Protein AF-A0A819L1Z7-F1 (afdb_monomer)

Secondary structure (DSSP, 8-state):
-HHHHHHHHHHHHHHHHHHHHHHHHHHS-TTT--TTS-S-SSTT-----EEEEETTEEEEE---SSS---GGGTTT-------TT-

Sequence (86 aa):
MFLIILLIWSFIKGIVCDVEMNLTHPLLNPIVYDKSIRSALNHRDVTNVSFDLSLAQLTDIWRDPKLRWNPLDWDNVSLLPIKYDK

Radius of gyration: 17.21 Å; Cα contacts (8 Å, |Δi|>4): 50; chains: 1; bounding box: 37×25×53 Å

Structure (mmCIF, N/CA/C/O backbone):
data_AF-A0A819L1Z7-F1
#
_entry.id   AF-A0A819L1Z7-F1
#
loop_
_atom_site.group_PDB
_atom_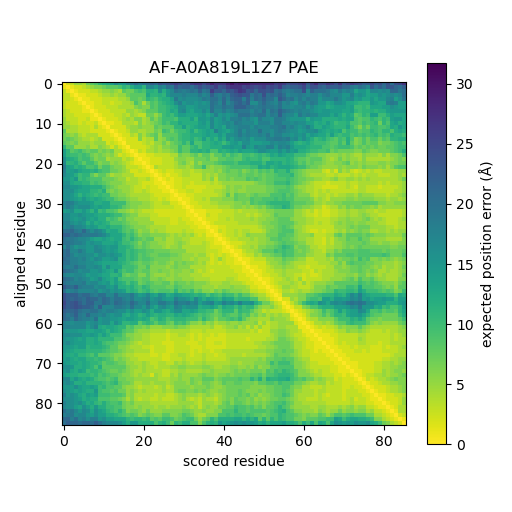site.id
_atom_site.type_symbol
_atom_site.label_atom_id
_atom_site.label_alt_id
_atom_site.label_comp_id
_atom_site.label_asym_id
_atom_site.label_entity_id
_atom_site.label_seq_id
_atom_site.pdbx_PDB_ins_code
_atom_site.Cartn_x
_atom_site.Cartn_y
_atom_site.Cartn_z
_atom_site.occupancy
_atom_site.B_iso_or_equiv
_atom_site.auth_seq_id
_atom_site.auth_comp_id
_atom_site.auth_asym_id
_atom_site.auth_atom_id
_atom_site.pdbx_PDB_model_num
ATOM 1 N N . MET A 1 1 ? -16.921 7.532 34.404 1.00 65.00 1 MET A N 1
ATOM 2 C CA . MET A 1 1 ? -17.240 6.663 33.247 1.00 65.00 1 MET A CA 1
ATOM 3 C C . MET A 1 1 ? -16.654 7.204 31.938 1.00 65.00 1 MET A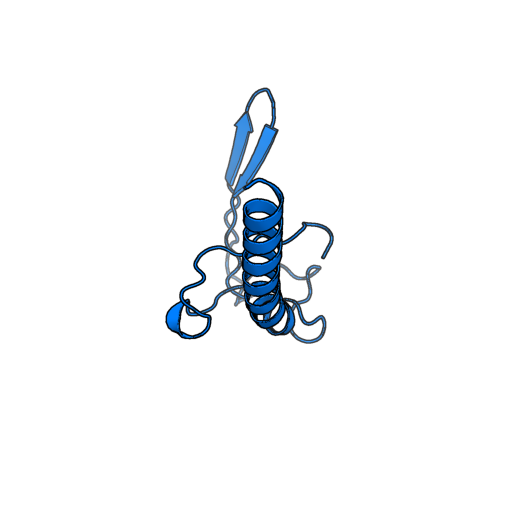 C 1
ATOM 5 O O . MET A 1 1 ? -15.866 6.498 31.332 1.00 65.00 1 MET A O 1
ATOM 9 N N . PHE A 1 2 ? -16.924 8.458 31.546 1.00 73.38 2 PHE A N 1
ATOM 10 C CA . PHE A 1 2 ? -16.379 9.062 30.310 1.00 73.38 2 PHE A CA 1
ATOM 11 C C . PHE A 1 2 ? -14.841 9.146 30.234 1.00 73.38 2 PHE A C 1
ATOM 13 O O . PHE A 1 2 ? -14.269 8.858 29.189 1.00 73.38 2 PHE A O 1
ATOM 20 N N . LEU A 1 3 ? -14.158 9.482 31.335 1.00 76.75 3 LEU A N 1
ATOM 21 C CA . LEU A 1 3 ? -12.692 9.623 31.351 1.00 76.75 3 LEU A CA 1
ATOM 22 C C . LEU A 1 3 ? -11.963 8.300 31.047 1.00 76.75 3 LEU A C 1
ATOM 24 O O . LEU A 1 3 ? -10.975 8.281 30.325 1.00 76.75 3 LEU A O 1
ATOM 28 N N . ILE A 1 4 ? -12.488 7.185 31.560 1.00 80.19 4 ILE A N 1
ATOM 29 C CA . ILE A 1 4 ? -11.920 5.845 31.351 1.00 80.19 4 ILE A CA 1
ATOM 30 C C . ILE A 1 4 ? -12.078 5.426 29.885 1.00 80.19 4 ILE A C 1
ATOM 32 O O . ILE A 1 4 ? -11.144 4.897 29.297 1.00 80.19 4 ILE A O 1
ATOM 36 N N . ILE A 1 5 ? -13.223 5.733 29.269 1.00 80.19 5 ILE A N 1
ATOM 37 C CA . ILE A 1 5 ? -13.472 5.465 27.844 1.00 80.19 5 ILE A CA 1
ATOM 38 C C . ILE A 1 5 ? -12.498 6.257 26.960 1.00 80.19 5 ILE A C 1
ATOM 40 O O . ILE A 1 5 ? -11.943 5.701 26.016 1.00 80.19 5 ILE A O 1
ATOM 44 N N . LEU A 1 6 ? -12.236 7.528 27.284 1.00 79.75 6 LEU A N 1
ATOM 45 C CA . LEU A 1 6 ? -11.267 8.352 26.551 1.00 79.75 6 LEU A CA 1
ATOM 46 C C . LEU A 1 6 ? -9.832 7.823 26.678 1.00 79.75 6 LEU A C 1
ATOM 48 O O . LEU A 1 6 ? -9.097 7.808 25.692 1.00 79.75 6 LEU A O 1
ATOM 52 N N . LEU A 1 7 ? -9.445 7.353 27.866 1.00 77.00 7 LEU A N 1
ATOM 53 C CA . LEU A 1 7 ? -8.127 6.759 28.097 1.00 77.00 7 LEU A CA 1
ATOM 54 C C . LEU A 1 7 ? -7.957 5.441 27.334 1.00 77.00 7 LEU A C 1
ATOM 56 O O . LEU A 1 7 ? -6.936 5.249 26.679 1.00 77.00 7 LEU A O 1
ATOM 60 N N . ILE A 1 8 ? -8.977 4.578 27.340 1.00 77.50 8 ILE A N 1
ATOM 61 C CA . ILE A 1 8 ? -8.984 3.334 26.556 1.00 77.50 8 ILE A CA 1
ATOM 62 C C . ILE A 1 8 ? -8.878 3.648 25.058 1.00 77.50 8 ILE A C 1
ATOM 64 O O . ILE A 1 8 ? -8.078 3.037 24.356 1.00 77.50 8 ILE A O 1
ATOM 68 N N . TRP A 1 9 ? -9.617 4.647 24.570 1.00 72.69 9 TRP A N 1
ATOM 69 C CA . TRP A 1 9 ? -9.562 5.054 23.165 1.00 72.69 9 TRP A CA 1
ATOM 70 C C . TRP A 1 9 ? -8.185 5.592 22.760 1.00 72.69 9 TRP A C 1
ATOM 72 O O . TRP A 1 9 ? -7.684 5.282 21.679 1.00 72.69 9 TRP A O 1
ATOM 82 N N . SER A 1 10 ? -7.551 6.380 23.631 1.00 73.81 10 SER A N 1
ATOM 83 C CA . SER A 1 10 ? -6.191 6.876 23.405 1.00 73.81 10 SER A CA 1
ATOM 84 C C . SER A 1 10 ? -5.168 5.742 23.382 1.00 73.81 10 SER A C 1
ATOM 86 O O . SER A 1 10 ? -4.245 5.773 22.573 1.00 73.81 10 SER A O 1
ATOM 88 N N . PHE A 1 11 ? -5.331 4.747 24.253 1.00 74.25 11 PHE A N 1
ATOM 89 C CA . PHE A 1 11 ? -4.422 3.611 24.342 1.00 74.25 11 PHE A CA 1
ATOM 90 C C . PHE A 1 11 ? -4.521 2.707 23.107 1.00 74.25 11 PHE A C 1
ATOM 92 O O . PHE A 1 11 ? -3.503 2.388 22.500 1.00 74.25 11 PHE A O 1
ATOM 99 N N . ILE A 1 12 ? -5.744 2.386 22.666 1.00 75.00 12 ILE A N 1
ATOM 100 C CA . ILE A 1 12 ? -5.982 1.608 21.438 1.00 75.00 12 ILE A CA 1
ATOM 101 C C . ILE A 1 12 ? -5.406 2.335 20.215 1.00 75.00 12 ILE A C 1
ATOM 103 O O . ILE A 1 12 ? -4.732 1.712 19.400 1.00 75.00 12 ILE A O 1
ATOM 107 N N . LYS A 1 13 ? -5.601 3.658 20.104 1.00 74.81 13 LYS A N 1
ATOM 108 C CA . LYS A 1 13 ? -4.981 4.454 19.031 1.00 74.81 13 LYS A CA 1
ATOM 109 C C . LYS A 1 13 ? -3.456 4.368 19.044 1.00 74.81 13 LYS A C 1
ATOM 111 O O . LYS A 1 13 ? -2.860 4.255 17.981 1.00 74.81 13 LYS A O 1
ATOM 116 N N . GLY A 1 14 ? -2.837 4.431 20.223 1.00 69.44 14 GLY A N 1
ATOM 117 C CA . GLY A 1 14 ? -1.384 4.326 20.362 1.00 69.44 14 GLY A CA 1
ATOM 118 C C . GLY A 1 14 ? -0.842 2.994 19.843 1.00 69.44 14 GLY A C 1
ATOM 119 O O . GLY A 1 14 ? 0.121 2.992 19.086 1.00 69.44 14 GLY A O 1
ATOM 120 N N . ILE A 1 15 ? -1.507 1.888 20.186 1.00 74.25 15 ILE A N 1
ATOM 121 C CA . ILE A 1 15 ? -1.124 0.543 19.732 1.00 74.25 15 ILE A CA 1
ATOM 122 C C . ILE A 1 15 ? -1.239 0.420 18.207 1.00 74.25 15 ILE A C 1
ATOM 124 O O . ILE A 1 15 ? -0.306 -0.045 17.562 1.00 74.25 15 ILE A O 1
ATOM 128 N N . VAL A 1 16 ? -2.348 0.878 17.614 1.00 73.44 16 VAL A N 1
ATOM 129 C CA . VAL A 1 16 ? -2.543 0.809 16.153 1.00 73.44 16 VAL A CA 1
ATOM 130 C C . VAL A 1 16 ? -1.486 1.633 15.411 1.00 73.44 16 VAL A C 1
ATOM 132 O O .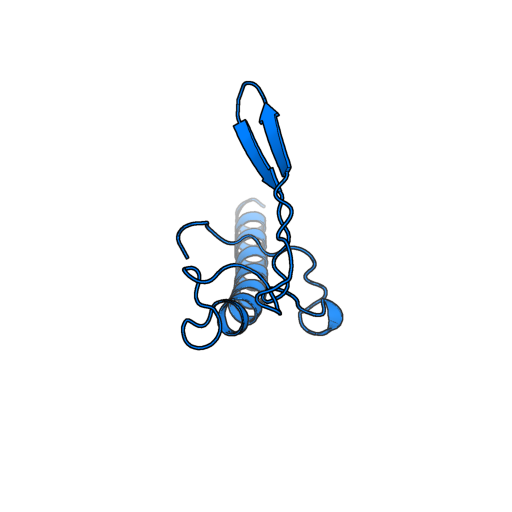 VAL A 1 16 ? -0.896 1.145 14.450 1.00 73.44 16 VAL A O 1
ATOM 135 N N . CYS A 1 17 ? -1.193 2.850 15.881 1.00 71.25 17 CYS A N 1
ATOM 136 C CA . CYS A 1 17 ? -0.178 3.704 15.266 1.00 71.25 17 CYS A CA 1
ATOM 137 C C . CYS A 1 17 ? 1.224 3.080 15.293 1.00 71.25 17 CYS A C 1
ATOM 139 O O . CYS A 1 17 ? 1.980 3.284 14.348 1.00 71.25 17 CYS A O 1
ATOM 141 N N . ASP A 1 18 ? 1.582 2.349 16.352 1.00 78.00 18 ASP A N 1
ATOM 142 C CA . ASP A 1 18 ? 2.899 1.714 16.476 1.00 78.00 18 ASP A CA 1
ATOM 143 C C . ASP A 1 18 ? 3.079 0.593 15.444 1.00 78.00 18 ASP A C 1
ATOM 145 O O . ASP A 1 18 ? 4.056 0.584 14.694 1.00 78.00 18 ASP A O 1
ATOM 149 N N . VAL A 1 19 ? 2.079 -0.285 15.312 1.00 77.88 19 VAL A N 1
ATOM 150 C CA . VAL A 1 19 ? 2.102 -1.381 14.332 1.00 77.88 19 VAL A CA 1
ATOM 151 C C . VAL A 1 19 ? 2.098 -0.843 12.896 1.00 77.88 19 VAL A C 1
ATOM 153 O O . VAL A 1 19 ? 2.901 -1.279 12.067 1.00 77.88 19 VAL A O 1
ATOM 156 N N . GLU A 1 20 ? 1.247 0.143 12.594 1.00 79.25 20 GLU A N 1
ATOM 157 C CA . GLU A 1 20 ? 1.216 0.784 11.273 1.00 79.25 20 GLU A CA 1
ATOM 158 C C . GLU A 1 20 ? 2.537 1.495 10.952 1.00 79.25 20 GLU A C 1
ATOM 160 O O . GLU A 1 20 ? 3.031 1.413 9.825 1.00 79.25 20 GLU A O 1
ATOM 165 N N . MET A 1 21 ? 3.140 2.186 11.923 1.00 77.00 21 MET A N 1
ATOM 166 C CA . MET A 1 21 ? 4.416 2.879 11.735 1.00 77.00 21 MET A CA 1
ATOM 167 C C . MET A 1 21 ? 5.566 1.892 11.503 1.00 77.00 21 MET A C 1
ATOM 169 O O . MET A 1 21 ? 6.410 2.119 10.634 1.00 77.00 21 MET A O 1
ATOM 173 N N . ASN A 1 22 ? 5.553 0.766 12.215 1.00 84.12 22 ASN A N 1
ATOM 174 C CA . ASN A 1 22 ? 6.533 -0.301 12.064 1.00 84.12 22 ASN A CA 1
ATOM 175 C C . ASN A 1 22 ? 6.460 -0.955 10.670 1.00 84.12 22 ASN A C 1
ATOM 17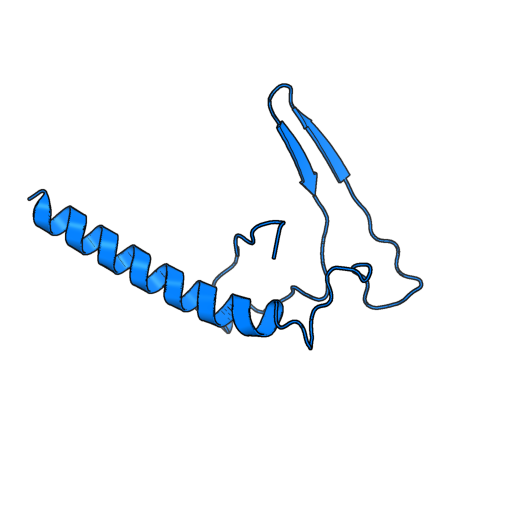7 O O . ASN A 1 22 ? 7.498 -1.243 10.082 1.00 84.12 22 ASN A O 1
ATOM 181 N N . LEU A 1 23 ? 5.257 -1.119 10.102 1.00 84.31 23 LEU A N 1
ATOM 182 C CA . LEU A 1 23 ? 5.062 -1.681 8.758 1.00 84.31 23 LEU A CA 1
ATOM 183 C C . LEU A 1 23 ? 5.271 -0.652 7.629 1.00 84.31 23 LEU A C 1
ATOM 185 O O . LEU A 1 23 ? 5.828 -0.975 6.580 1.00 84.31 23 LEU A O 1
ATOM 189 N N . THR A 1 24 ? 4.844 0.599 7.815 1.00 86.38 24 THR A N 1
ATOM 190 C CA . THR A 1 24 ? 4.989 1.647 6.784 1.00 86.38 24 THR A CA 1
ATOM 191 C C . THR A 1 24 ? 6.445 2.009 6.528 1.00 86.38 24 THR A C 1
ATOM 193 O O . THR A 1 24 ? 6.820 2.207 5.375 1.00 86.38 24 THR A O 1
ATOM 196 N N . HIS A 1 25 ? 7.273 2.094 7.571 1.00 84.94 25 HIS A N 1
ATOM 197 C CA . HIS A 1 25 ? 8.671 2.502 7.445 1.00 84.94 25 HIS A CA 1
ATOM 198 C C . HIS A 1 25 ? 9.505 1.629 6.480 1.00 84.94 25 HIS A C 1
ATOM 200 O O . HIS A 1 25 ? 10.168 2.196 5.611 1.00 84.94 25 HIS A O 1
ATOM 206 N N . PRO A 1 26 ? 9.499 0.282 6.558 1.00 87.25 26 PRO A N 1
ATOM 207 C CA . PRO A 1 26 ? 10.233 -0.559 5.613 1.00 87.25 26 PRO A CA 1
ATOM 208 C C . PRO A 1 26 ? 9.625 -0.556 4.204 1.00 87.25 26 PRO A C 1
ATOM 210 O O . PRO A 1 26 ? 10.375 -0.635 3.234 1.00 87.25 26 PRO A O 1
ATOM 213 N N . LEU A 1 27 ? 8.296 -0.445 4.079 1.00 87.06 27 LEU A N 1
ATOM 214 C CA . LEU A 1 27 ? 7.608 -0.478 2.783 1.00 87.06 27 LEU A CA 1
ATOM 215 C C . LEU A 1 27 ? 7.747 0.826 1.989 1.00 87.06 27 LEU A C 1
ATOM 217 O O . LEU A 1 27 ? 7.877 0.782 0.772 1.00 87.06 27 LEU A O 1
ATOM 221 N N . LEU A 1 28 ? 7.718 1.975 2.667 1.00 89.19 28 LEU A N 1
ATOM 222 C CA . LEU A 1 28 ? 7.745 3.311 2.058 1.00 89.19 28 LEU A CA 1
ATOM 223 C C . LEU A 1 28 ? 9.100 4.010 2.217 1.00 89.19 28 LEU A C 1
ATOM 225 O O . LEU A 1 28 ? 9.199 5.229 2.068 1.00 89.19 28 LEU A O 1
ATOM 229 N N . ASN A 1 29 ? 10.156 3.262 2.541 1.00 87.62 29 ASN A N 1
ATOM 230 C CA . ASN A 1 29 ? 11.500 3.819 2.598 1.00 87.62 29 ASN A CA 1
ATOM 231 C C . ASN A 1 29 ? 11.885 4.351 1.203 1.00 87.62 29 ASN A C 1
ATOM 233 O O . ASN A 1 29 ? 11.878 3.561 0.260 1.00 87.62 29 ASN A O 1
ATOM 237 N N . PRO A 1 30 ? 12.286 5.626 1.050 1.00 84.69 30 PRO A N 1
ATOM 238 C CA . PRO A 1 30 ? 12.608 6.212 -0.256 1.00 84.69 30 PRO A CA 1
ATOM 239 C C . PRO A 1 30 ? 13.782 5.531 -0.976 1.00 84.69 30 PRO A C 1
ATOM 241 O O . PRO A 1 30 ? 13.925 5.670 -2.185 1.00 84.69 30 PRO A O 1
ATOM 244 N N . ILE A 1 31 ? 14.628 4.788 -0.254 1.00 84.75 31 ILE A N 1
ATOM 245 C CA . ILE A 1 31 ? 15.709 3.985 -0.845 1.00 84.75 31 ILE A CA 1
ATOM 246 C C . ILE A 1 31 ? 15.145 2.750 -1.570 1.00 84.75 31 ILE A C 1
ATOM 248 O O . ILE A 1 31 ? 15.727 2.279 -2.544 1.00 84.75 31 ILE A O 1
ATOM 252 N N . VAL A 1 32 ? 14.025 2.210 -1.085 1.00 86.31 32 VAL A N 1
ATOM 253 C CA . VAL A 1 32 ? 13.434 0.940 -1.540 1.00 86.31 32 VAL A CA 1
ATOM 254 C C . VAL A 1 32 ? 12.224 1.179 -2.446 1.00 86.31 32 VAL A C 1
ATOM 256 O O . VAL A 1 32 ? 12.050 0.486 -3.451 1.00 86.31 32 VAL A O 1
ATOM 259 N N . TYR A 1 33 ? 11.394 2.162 -2.106 1.00 89.62 33 TYR A N 1
ATOM 260 C CA . TYR A 1 33 ? 10.159 2.489 -2.796 1.00 89.62 33 TYR A CA 1
ATOM 261 C C . TYR A 1 33 ? 10.229 3.891 -3.395 1.00 89.62 33 TYR A C 1
ATOM 263 O O . TYR A 1 33 ? 10.170 4.903 -2.699 1.00 89.62 33 TYR A O 1
ATOM 271 N N . ASP A 1 34 ? 10.326 3.931 -4.720 1.00 89.62 34 ASP A N 1
ATOM 272 C CA . ASP A 1 34 ? 10.226 5.153 -5.504 1.00 89.62 34 ASP A CA 1
ATOM 273 C C . ASP A 1 34 ? 8.845 5.220 -6.162 1.00 89.62 34 ASP A C 1
ATOM 275 O O . ASP A 1 34 ? 8.537 4.448 -7.076 1.00 89.62 34 ASP A O 1
ATOM 279 N N . LYS A 1 35 ? 8.023 6.167 -5.701 1.00 87.56 35 LYS A N 1
ATOM 280 C CA . LYS A 1 35 ? 6.662 6.391 -6.204 1.00 87.56 35 LYS A CA 1
ATOM 281 C C . LYS A 1 35 ? 6.602 6.922 -7.637 1.00 87.56 35 LYS A C 1
ATOM 283 O O . LYS A 1 35 ? 5.544 6.869 -8.256 1.00 87.56 35 LYS A O 1
ATOM 288 N N . SER A 1 36 ? 7.705 7.457 -8.165 1.00 88.19 36 SER A N 1
ATOM 289 C CA . SER A 1 36 ? 7.778 7.911 -9.559 1.00 88.19 36 SER A CA 1
ATOM 290 C C . SER A 1 36 ? 7.926 6.748 -10.544 1.00 88.19 36 SER A C 1
ATOM 292 O O . SER A 1 36 ? 7.649 6.893 -11.737 1.00 88.19 36 SER A O 1
ATOM 294 N N . ILE A 1 37 ? 8.330 5.574 -10.049 1.00 87.69 37 ILE A N 1
ATOM 295 C CA . ILE A 1 37 ? 8.525 4.375 -10.854 1.00 87.69 37 ILE A CA 1
ATOM 296 C C . ILE A 1 37 ? 7.229 3.574 -10.898 1.00 87.69 37 ILE A C 1
ATOM 298 O O . ILE A 1 37 ? 6.587 3.324 -9.879 1.00 87.69 37 ILE A O 1
ATOM 302 N N . ARG A 1 38 ? 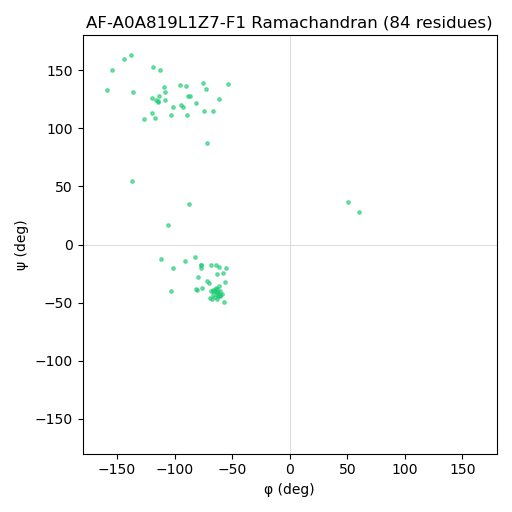6.879 3.090 -12.096 1.00 87.94 38 ARG A N 1
ATOM 303 C CA . ARG A 1 38 ? 5.711 2.229 -12.286 1.00 87.94 38 ARG A CA 1
ATOM 304 C C . ARG A 1 38 ? 5.758 1.028 -11.348 1.00 87.94 38 ARG A C 1
ATOM 306 O O . ARG A 1 38 ? 6.772 0.339 -11.203 1.00 87.94 38 ARG A O 1
ATOM 313 N N . SER A 1 39 ? 4.590 0.733 -10.808 1.00 85.50 39 SER A N 1
ATOM 314 C CA . SER A 1 39 ? 4.351 -0.437 -9.998 1.00 85.50 39 SER A CA 1
ATOM 315 C C . SER A 1 39 ? 4.339 -1.728 -10.818 1.00 85.50 39 SER A C 1
ATOM 317 O O . SER A 1 39 ? 3.320 -2.173 -11.352 1.00 85.50 39 SER A O 1
ATOM 319 N N . ALA A 1 40 ? 5.529 -2.293 -10.987 1.00 86.81 40 ALA A N 1
ATOM 320 C CA . ALA A 1 40 ? 5.769 -3.546 -11.679 1.00 86.81 40 ALA A CA 1
ATOM 321 C C . ALA A 1 40 ? 7.057 -4.192 -11.153 1.00 86.81 40 ALA A C 1
ATOM 323 O O . ALA A 1 40 ? 7.981 -3.490 -10.732 1.00 86.81 40 ALA A O 1
ATOM 324 N N . LEU A 1 41 ? 7.121 -5.526 -11.191 1.00 85.88 41 LEU A N 1
ATOM 325 C CA . LEU A 1 41 ? 8.360 -6.261 -10.915 1.00 85.88 41 LEU A CA 1
ATOM 326 C C . LEU A 1 41 ? 9.254 -6.270 -12.156 1.00 85.88 41 LEU A C 1
ATOM 328 O O . LEU A 1 41 ? 10.459 -6.069 -12.047 1.00 85.88 41 LEU A O 1
ATOM 332 N N . ASN A 1 42 ? 8.651 -6.428 -13.340 1.00 87.00 42 ASN A N 1
ATOM 333 C CA . ASN A 1 42 ? 9.348 -6.361 -14.616 1.00 87.00 42 ASN A CA 1
ATOM 334 C C . ASN A 1 42 ? 8.825 -5.228 -15.502 1.00 87.00 42 ASN A C 1
ATOM 336 O O . ASN A 1 42 ? 7.650 -4.863 -15.500 1.00 87.00 42 ASN A O 1
ATOM 340 N N . HIS A 1 43 ? 9.694 -4.723 -16.375 1.00 85.38 43 HIS A N 1
ATOM 341 C CA . HIS A 1 43 ? 9.345 -3.683 -17.348 1.00 85.38 43 HIS A CA 1
ATOM 342 C C . HIS A 1 43 ? 8.288 -4.124 -18.380 1.00 85.38 43 HIS A C 1
ATOM 344 O O . HIS A 1 43 ? 7.675 -3.269 -19.020 1.00 85.38 43 HIS A O 1
ATOM 350 N N . ARG A 1 44 ? 8.063 -5.433 -18.541 1.00 90.06 44 ARG A N 1
ATOM 351 C CA . ARG A 1 44 ? 7.070 -6.002 -19.469 1.00 90.06 44 ARG A CA 1
ATOM 352 C C . ARG A 1 44 ? 5.701 -6.219 -18.836 1.00 90.06 44 ARG A C 1
ATOM 354 O O . ARG A 1 44 ? 4.741 -6.440 -19.565 1.00 90.06 44 ARG A O 1
ATOM 361 N N . ASP A 1 45 ? 5.619 -6.168 -17.509 1.00 88.75 45 ASP A N 1
ATOM 362 C CA . ASP A 1 45 ? 4.371 -6.429 -16.807 1.00 88.75 45 ASP A CA 1
ATOM 363 C C . ASP A 1 45 ? 3.412 -5.253 -17.015 1.00 88.75 45 ASP A C 1
ATOM 365 O O . ASP A 1 45 ? 3.797 -4.082 -16.900 1.00 88.75 45 ASP A O 1
ATOM 369 N N . VAL A 1 46 ? 2.161 -5.581 -17.332 1.00 87.38 46 VAL A N 1
ATOM 370 C CA . VAL A 1 46 ? 1.080 -4.611 -17.515 1.00 87.38 46 VAL A CA 1
ATOM 371 C C . VAL A 1 46 ? 0.411 -4.359 -16.167 1.00 87.38 46 VAL A C 1
ATOM 373 O O . VAL A 1 46 ? -0.004 -5.295 -15.483 1.00 87.38 46 VAL A O 1
ATOM 376 N N . THR A 1 47 ? 0.292 -3.088 -15.788 1.00 86.62 47 THR A N 1
ATOM 377 C CA . THR A 1 47 ? -0.441 -2.671 -14.589 1.00 86.62 47 THR A CA 1
ATOM 378 C C . THR A 1 47 ? -1.898 -2.420 -14.969 1.00 86.62 47 THR A C 1
ATOM 380 O O . THR A 1 47 ? -2.199 -1.466 -15.683 1.00 86.62 47 THR A O 1
ATOM 383 N N . ASN A 1 48 ? -2.804 -3.273 -14.495 1.00 88.25 48 ASN A N 1
ATOM 384 C CA . ASN A 1 48 ? -4.238 -3.086 -14.704 1.00 88.25 48 ASN A CA 1
ATOM 385 C C . ASN A 1 48 ? -4.776 -2.085 -13.681 1.00 88.25 48 ASN A C 1
ATOM 387 O O . ASN A 1 48 ? -4.671 -2.320 -12.475 1.00 88.25 48 ASN A O 1
ATOM 391 N N . VAL A 1 49 ? -5.365 -0.996 -14.170 1.00 87.44 49 VAL A N 1
ATOM 392 C CA . VAL A 1 49 ? -6.002 0.033 -13.345 1.00 87.44 49 VAL A CA 1
ATOM 393 C C . VAL A 1 49 ? -7.493 0.021 -13.646 1.00 87.44 49 VAL A C 1
ATOM 395 O O . VAL A 1 49 ? -7.888 0.133 -14.806 1.00 87.44 49 VAL A O 1
ATOM 398 N N . SER A 1 50 ? -8.306 -0.180 -12.611 1.00 88.44 50 SER A N 1
ATOM 399 C CA . SER A 1 50 ? -9.767 -0.133 -12.708 1.00 88.44 50 SER A CA 1
ATOM 400 C C . SER A 1 50 ? -10.266 1.128 -12.021 1.00 88.44 50 SER A C 1
ATOM 402 O O . SER A 1 50 ? -9.846 1.429 -10.903 1.00 88.44 50 SER A O 1
ATOM 404 N N . PHE A 1 51 ? -11.138 1.855 -12.712 1.00 86.38 51 PHE A N 1
ATOM 405 C CA . PHE A 1 51 ? -11.711 3.109 -12.246 1.00 86.38 51 PHE A CA 1
ATOM 406 C C . PHE A 1 51 ? -13.208 2.922 -12.074 1.00 86.38 51 PHE A C 1
ATOM 408 O O . PHE A 1 51 ? -13.890 2.568 -13.036 1.00 86.38 51 PHE A O 1
ATOM 415 N N . ASP A 1 52 ? -13.702 3.214 -10.877 1.00 84.69 52 ASP A N 1
ATOM 416 C CA . ASP A 1 52 ? -15.127 3.231 -10.590 1.00 84.69 52 ASP A CA 1
ATOM 417 C C . ASP A 1 52 ? -15.569 4.659 -10.270 1.00 84.69 52 ASP A C 1
ATOM 419 O O . ASP A 1 52 ? -15.005 5.358 -9.422 1.00 84.69 52 ASP A O 1
ATOM 423 N N . LEU A 1 53 ? -16.608 5.099 -10.977 1.00 85.44 53 LEU A N 1
ATOM 424 C CA . LEU A 1 53 ? -17.208 6.415 -10.816 1.00 85.44 53 LEU A CA 1
ATOM 425 C C . LEU A 1 53 ? -18.484 6.291 -9.989 1.00 85.44 53 LEU A C 1
ATOM 427 O O . LEU A 1 53 ? -19.457 5.671 -10.413 1.00 85.44 53 LEU A O 1
ATOM 431 N N . SER A 1 54 ? -18.504 6.941 -8.829 1.00 85.31 54 SER A N 1
ATOM 432 C CA . SER A 1 54 ? -19.728 7.193 -8.071 1.00 85.31 54 SER A CA 1
ATOM 433 C C . SER A 1 54 ? -20.017 8.693 -8.062 1.00 85.31 54 SER A C 1
ATOM 435 O O . SER A 1 54 ? -19.096 9.508 -8.103 1.00 85.31 54 SER A O 1
ATOM 437 N N . LEU A 1 55 ? -21.294 9.080 -7.987 1.00 82.25 55 LEU A N 1
ATOM 438 C CA . LEU A 1 55 ? -21.731 10.484 -8.068 1.00 82.25 55 LEU A CA 1
ATOM 439 C C . LEU A 1 55 ? -21.049 11.405 -7.028 1.00 82.25 55 LEU A C 1
ATOM 441 O O . LEU A 1 55 ? -21.006 12.616 -7.218 1.00 82.25 55 LEU A O 1
ATOM 445 N N . ALA A 1 56 ? -20.509 10.834 -5.947 1.00 78.94 56 ALA A N 1
ATOM 446 C CA . ALA A 1 56 ? -19.822 11.551 -4.876 1.00 78.94 56 ALA A CA 1
ATOM 447 C C . ALA A 1 56 ? -18.307 11.275 -4.793 1.00 78.94 56 ALA A C 1
ATOM 449 O O . ALA A 1 56 ? -17.613 11.984 -4.067 1.00 78.94 56 ALA A O 1
ATOM 450 N N . GLN A 1 57 ? -17.781 10.258 -5.488 1.00 68.62 57 GLN A N 1
ATOM 451 C CA . GLN A 1 57 ? -16.392 9.823 -5.321 1.00 68.62 57 GLN A CA 1
ATOM 452 C C . GLN A 1 57 ? -15.869 9.041 -6.534 1.00 68.62 57 GLN A C 1
ATOM 454 O O . GLN A 1 57 ? -16.514 8.103 -7.009 1.00 68.62 57 GLN A O 1
ATOM 459 N N . LEU A 1 58 ? -14.667 9.396 -6.987 1.00 73.62 58 LEU A N 1
ATOM 460 C CA . LEU A 1 58 ? -13.855 8.579 -7.887 1.00 73.62 58 LEU A CA 1
ATOM 461 C C . LEU A 1 58 ? -13.027 7.607 -7.038 1.00 73.62 58 LEU A C 1
ATOM 463 O O . LEU A 1 58 ? -12.362 8.042 -6.094 1.00 73.62 58 LEU A O 1
ATOM 467 N N . THR A 1 59 ? -13.094 6.314 -7.354 1.00 72.25 59 THR A N 1
ATOM 468 C CA . THR A 1 59 ? -12.292 5.288 -6.680 1.00 72.25 59 THR A CA 1
ATOM 469 C C . THR A 1 59 ? -11.405 4.580 -7.690 1.00 72.25 59 THR A C 1
ATOM 471 O O . THR A 1 59 ? -11.895 4.022 -8.673 1.00 72.25 59 THR A O 1
ATOM 474 N N . ASP A 1 60 ? -10.109 4.561 -7.397 1.00 74.12 60 ASP A N 1
ATOM 475 C CA . ASP A 1 60 ? -9.101 3.914 -8.227 1.00 74.12 60 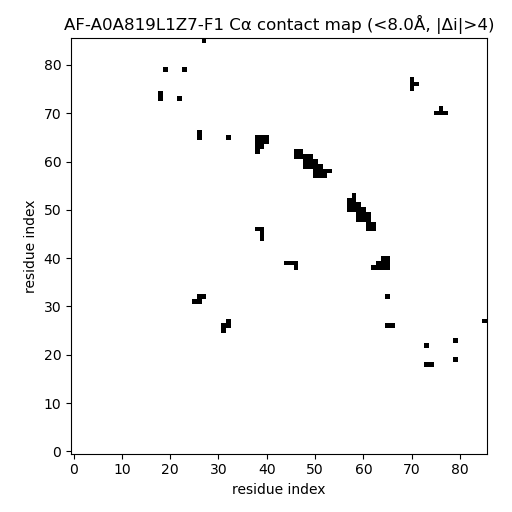ASP A CA 1
ATOM 476 C C . ASP A 1 60 ? -8.617 2.660 -7.505 1.00 74.12 60 ASP A C 1
ATOM 478 O O . ASP A 1 60 ? -8.159 2.722 -6.361 1.00 74.12 60 ASP A O 1
ATOM 482 N N . ILE A 1 61 ? -8.711 1.512 -8.173 1.00 80.12 61 ILE A N 1
ATOM 483 C CA . ILE A 1 61 ? -8.286 0.228 -7.618 1.00 80.12 61 ILE A CA 1
ATOM 484 C C . ILE A 1 61 ? -7.184 -0.337 -8.509 1.00 80.12 61 ILE A C 1
ATOM 486 O O . ILE A 1 61 ? -7.400 -0.706 -9.666 1.00 80.12 61 ILE A O 1
ATOM 490 N N . TRP A 1 62 ? -5.980 -0.419 -7.949 1.00 82.25 62 TRP A N 1
ATOM 491 C CA . TRP A 1 62 ? -4.814 -1.023 -8.584 1.00 82.25 62 TRP A CA 1
ATOM 492 C C . TRP A 1 62 ? -3.956 -1.747 -7.542 1.00 82.25 62 TRP A C 1
ATOM 494 O O . TRP A 1 62 ? -4.091 -1.528 -6.338 1.00 82.25 62 TRP A O 1
ATOM 504 N N . ARG A 1 63 ? -3.109 -2.677 -7.998 1.00 85.31 63 ARG A N 1
ATOM 505 C CA . ARG A 1 63 ? -2.302 -3.535 -7.119 1.00 85.31 63 ARG A CA 1
ATOM 506 C C . ARG A 1 63 ? -0.820 -3.242 -7.291 1.00 85.31 63 ARG A C 1
ATOM 508 O O . ARG A 1 63 ? -0.288 -3.446 -8.379 1.00 85.31 63 ARG A O 1
ATOM 515 N N . ASP A 1 64 ? -0.161 -2.899 -6.189 1.00 87.75 64 ASP A N 1
ATOM 516 C CA . ASP A 1 64 ? 1.287 -2.726 -6.145 1.00 87.75 64 ASP A CA 1
ATOM 517 C C . ASP A 1 64 ? 1.997 -4.013 -5.675 1.00 87.75 64 ASP A C 1
ATOM 519 O O . ASP A 1 64 ? 1.711 -4.504 -4.579 1.00 87.75 64 ASP A O 1
ATOM 523 N N . PRO A 1 65 ? 2.892 -4.632 -6.473 1.00 87.00 65 PRO A N 1
ATOM 524 C CA . PRO A 1 65 ? 3.619 -5.818 -6.045 1.00 87.00 65 PRO A CA 1
ATOM 525 C C . PRO A 1 65 ? 4.777 -5.540 -5.075 1.00 87.00 65 PRO A C 1
ATOM 527 O O . PRO A 1 65 ? 5.191 -6.477 -4.395 1.00 87.00 65 PRO A O 1
ATOM 530 N N . LYS A 1 66 ? 5.298 -4.310 -5.006 1.00 87.94 66 LYS A N 1
ATOM 531 C CA . LYS A 1 66 ? 6.369 -3.896 -4.084 1.00 87.94 66 LYS A CA 1
ATOM 532 C C . LYS A 1 66 ? 5.833 -3.621 -2.678 1.00 87.94 66 LYS A C 1
ATOM 534 O O . LYS A 1 66 ? 6.548 -3.841 -1.711 1.00 87.94 66 LYS A O 1
ATOM 539 N N . LEU A 1 67 ? 4.566 -3.222 -2.553 1.00 88.88 67 LEU A N 1
ATOM 540 C CA . LEU A 1 67 ? 3.890 -2.995 -1.266 1.00 88.88 67 LEU A CA 1
ATOM 541 C C . LEU A 1 67 ? 3.238 -4.267 -0.694 1.00 88.88 67 LEU A C 1
ATOM 543 O O . LEU A 1 67 ? 2.165 -4.209 -0.100 1.00 88.88 67 LEU A O 1
ATOM 547 N N . ARG A 1 68 ? 3.849 -5.439 -0.893 1.00 89.31 68 ARG A N 1
ATOM 548 C CA . ARG A 1 68 ? 3.352 -6.706 -0.336 1.00 89.31 68 ARG A CA 1
ATOM 549 C C . ARG A 1 68 ? 4.061 -7.024 0.971 1.00 89.31 68 ARG A C 1
ATOM 551 O O . ARG A 1 68 ? 5.281 -6.944 1.050 1.00 89.31 68 ARG A O 1
ATOM 558 N N . TRP A 1 69 ? 3.297 -7.475 1.956 1.00 91.06 69 TRP A N 1
ATOM 559 C CA . TRP A 1 69 ? 3.816 -8.027 3.202 1.00 91.06 69 TRP A CA 1
ATOM 560 C C . TRP A 1 69 ? 3.012 -9.268 3.597 1.00 91.06 69 TRP A C 1
ATOM 562 O O . TRP A 1 69 ? 1.922 -9.515 3.078 1.00 91.06 69 TRP A O 1
ATOM 572 N N . ASN A 1 70 ? 3.569 -10.065 4.503 1.00 90.19 70 ASN A N 1
ATOM 573 C CA . ASN A 1 70 ? 2.873 -11.183 5.124 1.00 90.19 70 ASN A CA 1
ATOM 574 C C . ASN A 1 70 ? 2.226 -10.696 6.434 1.00 90.19 70 ASN A C 1
ATOM 576 O O . ASN A 1 70 ? 2.959 -10.287 7.332 1.00 90.19 70 ASN A O 1
ATOM 580 N N . PRO A 1 71 ? 0.889 -10.736 6.583 1.00 88.50 71 PRO A N 1
ATOM 581 C CA . PRO A 1 71 ? 0.211 -10.254 7.788 1.00 88.50 71 PRO A CA 1
ATOM 582 C C . PRO A 1 71 ? 0.698 -10.919 9.079 1.00 88.50 71 PRO A C 1
ATOM 584 O O . PRO A 1 71 ? 0.739 -10.268 10.117 1.00 88.50 71 PRO A O 1
ATOM 587 N N . LEU A 1 72 ? 1.106 -12.193 9.025 1.00 89.19 72 LEU A N 1
ATOM 588 C CA . LEU A 1 72 ? 1.576 -12.931 10.204 1.00 89.19 72 LEU A CA 1
ATOM 589 C C . LEU A 1 72 ? 2.846 -12.331 10.820 1.00 89.19 72 LEU A C 1
ATOM 591 O O . LEU A 1 72 ? 3.061 -12.479 12.019 1.00 89.19 72 LEU A O 1
ATOM 595 N N . ASP A 1 73 ? 3.647 -11.626 10.020 1.00 87.56 73 ASP A N 1
ATOM 596 C CA . ASP A 1 73 ? 4.877 -10.982 10.483 1.00 87.56 73 ASP A CA 1
ATOM 597 C C . ASP A 1 73 ? 4.598 -9.617 11.150 1.00 87.56 73 ASP A C 1
ATOM 599 O O . ASP A 1 73 ? 5.483 -9.046 11.783 1.00 87.56 73 ASP A O 1
ATOM 603 N N . TRP A 1 74 ? 3.367 -9.097 11.029 1.00 84.50 74 TRP A N 1
ATOM 604 C CA . TRP A 1 74 ? 2.973 -7.738 11.424 1.00 84.50 74 TRP A CA 1
ATOM 605 C C . TRP A 1 74 ? 1.626 -7.724 12.157 1.00 84.50 74 TRP A C 1
ATOM 607 O O . TRP A 1 74 ? 0.693 -7.050 11.732 1.00 84.50 74 TRP A O 1
ATOM 617 N N . ASP A 1 75 ? 1.505 -8.515 13.226 1.00 85.25 75 ASP A N 1
ATOM 618 C CA . ASP A 1 75 ? 0.316 -8.586 14.099 1.00 85.25 75 ASP A CA 1
ATOM 619 C C . ASP A 1 75 ? -1.017 -8.785 13.343 1.00 85.25 75 ASP A C 1
ATOM 621 O O . ASP A 1 75 ? -2.063 -8.226 13.669 1.00 85.25 75 ASP A O 1
ATOM 625 N N . ASN A 1 76 ? -0.971 -9.582 12.272 1.00 86.44 76 ASN A N 1
ATOM 626 C CA . ASN A 1 76 ? -2.104 -9.887 11.402 1.00 86.44 76 ASN A CA 1
ATOM 627 C C . ASN A 1 76 ? -2.738 -8.655 10.719 1.00 86.44 76 ASN A C 1
ATOM 629 O O . ASN A 1 76 ? -3.920 -8.668 10.358 1.00 86.44 76 ASN A O 1
ATOM 633 N N . VAL A 1 77 ? -1.951 -7.597 10.490 1.00 84.31 77 VAL A N 1
ATOM 634 C CA . VAL A 1 77 ? -2.387 -6.419 9.732 1.00 84.31 77 VAL A CA 1
ATOM 635 C C . VAL A 1 77 ? -2.617 -6.794 8.272 1.00 84.31 77 VAL A C 1
ATOM 637 O O . VAL A 1 77 ? -1.696 -7.146 7.535 1.00 84.31 77 VAL A O 1
ATOM 640 N N . SER A 1 78 ? -3.875 -6.696 7.847 1.00 85.12 78 SER A N 1
ATOM 641 C CA . SER A 1 78 ? -4.328 -7.016 6.486 1.00 85.12 78 SER A CA 1
ATOM 642 C C . SER A 1 78 ? -4.553 -5.783 5.610 1.00 85.12 78 SER A C 1
ATOM 644 O O . SER A 1 78 ? -4.560 -5.890 4.385 1.00 85.12 78 SER A O 1
ATOM 646 N N . LEU A 1 79 ? -4.731 -4.614 6.226 1.00 84.94 79 LEU A N 1
ATOM 647 C CA . LEU A 1 79 ? -5.004 -3.346 5.561 1.00 84.94 79 LEU A CA 1
ATOM 648 C C . LEU A 1 79 ? -4.143 -2.260 6.191 1.00 84.94 79 LEU A C 1
ATOM 650 O O . LEU A 1 79 ? -4.125 -2.117 7.409 1.00 84.94 79 LEU A O 1
ATOM 654 N N . LEU A 1 80 ? -3.467 -1.490 5.343 1.00 85.69 80 LEU A 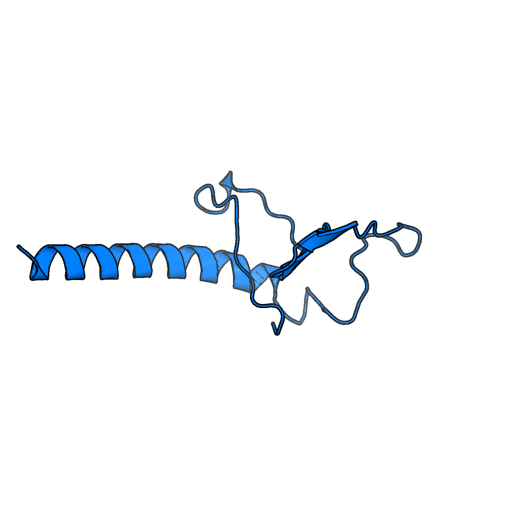N 1
ATOM 655 C CA . LEU A 1 80 ? -2.630 -0.374 5.757 1.00 85.69 80 LEU A CA 1
ATOM 656 C C . LEU A 1 80 ? -3.060 0.883 4.993 1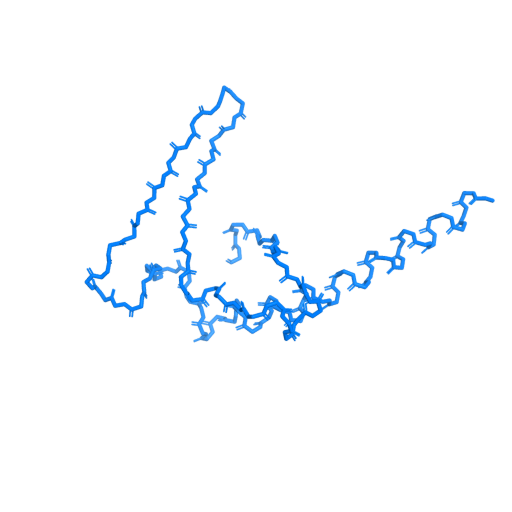.00 85.69 80 LEU A C 1
ATOM 658 O O . LEU A 1 80 ? -2.829 0.967 3.783 1.00 85.69 80 LEU A O 1
ATOM 662 N N . PRO A 1 81 ? -3.711 1.854 5.651 1.00 82.31 81 PRO A N 1
ATOM 663 C CA . PRO A 1 81 ? -4.107 3.092 5.000 1.00 82.31 81 PRO A CA 1
ATOM 664 C C . PRO A 1 81 ? -2.882 3.989 4.777 1.00 82.31 81 PRO A C 1
ATOM 666 O O . PRO A 1 81 ? -2.271 4.494 5.717 1.00 82.31 81 PRO A O 1
ATOM 669 N N . ILE A 1 82 ? -2.535 4.228 3.513 1.00 82.44 82 ILE A N 1
ATOM 670 C CA . ILE A 1 82 ? -1.443 5.126 3.118 1.00 82.44 82 ILE A CA 1
ATOM 671 C C . ILE A 1 82 ? -2.052 6.372 2.478 1.00 82.44 82 ILE A C 1
ATOM 673 O O . ILE A 1 82 ? -2.972 6.284 1.664 1.00 82.44 82 ILE A O 1
ATOM 677 N N . LYS A 1 83 ? -1.551 7.553 2.849 1.00 80.75 83 LYS A N 1
ATOM 678 C CA . LYS A 1 83 ? -1.946 8.790 2.174 1.00 80.75 83 LYS A CA 1
ATOM 679 C C . LYS A 1 83 ? -1.257 8.880 0.815 1.00 80.75 83 LYS A C 1
ATOM 681 O O . LYS A 1 83 ? -0.067 8.606 0.715 1.00 80.75 83 LYS A O 1
ATOM 686 N N . TYR A 1 84 ? -1.996 9.324 -0.196 1.00 72.31 84 TYR A N 1
ATOM 687 C CA . TYR A 1 84 ? -1.521 9.417 -1.580 1.00 72.31 84 TYR A CA 1
ATOM 688 C C . TYR A 1 84 ? -0.272 10.303 -1.766 1.00 72.31 84 TYR A C 1
ATOM 690 O O . TYR A 1 84 ? 0.472 10.134 -2.726 1.00 72.31 84 TYR A O 1
ATOM 698 N N . ASP A 1 85 ? -0.028 11.258 -0.866 1.00 74.75 85 ASP A N 1
ATOM 699 C CA . ASP A 1 85 ? 1.103 12.186 -0.945 1.00 74.75 85 ASP A CA 1
ATOM 700 C C . ASP A 1 85 ? 2.448 11.577 -0.525 1.00 74.75 85 AS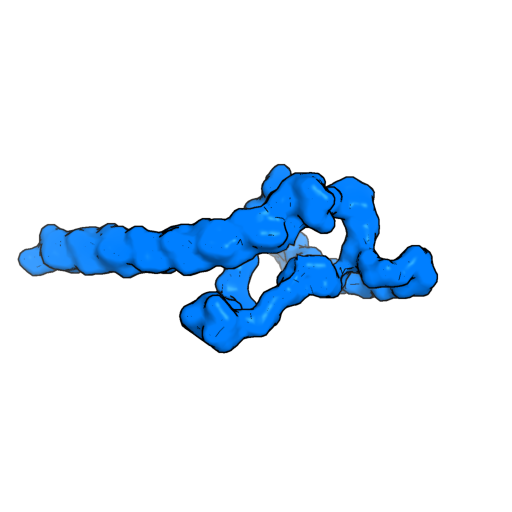P A C 1
ATOM 702 O O . ASP A 1 85 ? 3.492 12.144 -0.869 1.00 74.75 85 ASP A O 1
ATOM 706 N N . LYS A 1 86 ? 2.441 10.444 0.188 1.00 61.72 86 LYS A N 1
ATOM 707 C CA . LYS A 1 86 ? 3.655 9.804 0.709 1.00 61.72 86 LYS A CA 1
ATOM 708 C C . LYS A 1 86 ? 4.420 9.060 -0.379 1.00 61.72 86 LYS A C 1
ATOM 710 O O . LYS A 1 86 ? 3.848 8.160 -1.021 1.00 61.72 86 LYS A O 1
#

Foldseek 3Di:
DVVVVVVVVVVVVVVVCVLLVVLCCVLVPCVQDDPVDDQDPDPPDDWDWDWDDDPVDIDIDTDHPSSDDDCVVRVNDPDHDDDPVD

Organism: NCBI:txid392033

InterPro domains:
  IPR036734 Neurotransmitter-gated ion-channel ligand-binding domain superfamily [G3DSA:2.70.170.10] (18-86)
  IPR036734 Neurotransmitter-gated ion-channel ligand-binding domain superfamily [SSF63712] (22-81)

pLDDT: mean 82.36, std 6.49, range [61.72, 91.06]

Mean predicted aligned error: 8.25 Å

Solvent-accessible surface area (backbone atoms only — not comparable to full-atom values): 5721 Å² total; per-residue (Å²): 114,71,67,59,55,53,52,52,53,53,51,56,50,51,55,53,53,50,56,51,50,63,54,44,52,74,52,62,29,70,93,78,36,57,87,89,52,78,64,53,96,47,96,84,59,81,74,69,75,47,77,48,85,48,102,88,47,81,47,80,52,67,76,55,73,80,75,65,80,63,31,83,85,52,88,59,52,86,75,80,94,74,65,89,90,112